Protein AF-A0AAU4EGK8-F1 (afdb_monomer)

Secondary structure (DSSP, 8-state):
---HHHHHS-HHHHHHHHHHHHHTSS-GGGT--SSHHHHHHHHHHHTTSS-HHHHHH--GGGHHHHH-GGGSEEPSSPPPPTT-EEEEEE-SSS--EEEEEEEEEETTEEE-SS-SSS---TTS-EEHHHHTTT-SSEEEEEE--

Solvent-accessible surface area (backbone atoms only — not comparable to full-atom values): 7963 Å² total; per-residue (Å²): 112,63,39,58,70,58,71,70,41,56,70,69,56,18,48,50,50,48,51,34,44,63,73,27,80,40,63,57,71,85,40,40,66,77,48,39,48,38,51,39,48,50,55,36,30,46,75,64,78,36,55,68,68,58,59,76,73,47,55,50,75,60,40,56,76,73,65,40,48,86,82,32,50,74,64,84,81,63,70,41,61,56,66,12,45,31,38,36,26,40,43,72,99,53,87,64,42,76,80,48,34,25,31,22,60,32,48,52,27,28,32,21,70,56,65,72,77,60,32,71,16,46,60,41,74,23,48,48,65,70,57,45,61,88,58,82,45,62,48,45,20,31,38,79,114

Foldseek 3Di:
DAQPVLLPDDLVSLVVVLVCLLQLVDALVVGDDAAFLLSLLSSCSSVVNHPPVRSVVDHDCSSCVVQVLVPFDWDDQFKADFSKKKWKWFDDPPDTGTDHIFTHSITQWTATQDPPQQHDHRNDIGRNCVSCPVPPGIIMGIDHD

pLDDT: mean 91.05, std 7.56, range [49.28, 98.0]

Mean predicted aligned error: 3.98 Å

Structure (mmCIF, N/CA/C/O backbone):
data_AF-A0AAU4EGK8-F1
#
_entry.id   AF-A0AAU4EGK8-F1
#
loop_
_atom_site.group_PDB
_atom_site.id
_atom_site.type_symbol
_atom_site.label_atom_id
_atom_site.label_alt_id
_atom_site.label_comp_id
_atom_site.label_asym_id
_atom_site.label_entity_id
_atom_site.label_seq_id
_atom_site.pdbx_PDB_ins_code
_atom_site.Cartn_x
_atom_site.Cartn_y
_atom_site.Cartn_z
_atom_site.occupancy
_atom_site.B_iso_or_equiv
_atom_site.auth_seq_id
_atom_site.auth_comp_id
_atom_site.auth_asym_id
_atom_site.auth_atom_id
_atom_site.pdbx_PDB_model_num
ATOM 1 N N . MET A 1 1 ? 18.891 -1.367 -2.963 1.00 49.28 1 MET A N 1
ATOM 2 C CA . MET A 1 1 ? 18.744 -0.923 -4.368 1.00 49.28 1 MET A CA 1
ATOM 3 C C . MET A 1 1 ? 17.457 -1.552 -4.860 1.00 49.28 1 MET A C 1
ATOM 5 O O . MET A 1 1 ? 17.364 -2.769 -4.798 1.00 49.28 1 MET A O 1
ATOM 9 N N . PHE A 1 2 ? 16.451 -0.757 -5.224 1.00 63.22 2 PHE A N 1
ATOM 10 C CA . PHE A 1 2 ? 15.229 -1.287 -5.839 1.00 63.22 2 PHE A CA 1
ATOM 11 C C . PHE A 1 2 ? 15.570 -1.866 -7.208 1.00 63.22 2 PHE A C 1
ATOM 13 O O . PHE A 1 2 ? 16.483 -1.358 -7.858 1.00 63.22 2 PHE A O 1
ATOM 20 N N . GLY A 1 3 ? 14.885 -2.928 -7.621 1.00 67.56 3 GLY A N 1
ATOM 21 C CA . GLY A 1 3 ? 15.187 -3.708 -8.815 1.00 67.56 3 GLY A CA 1
ATOM 22 C C . GLY A 1 3 ? 15.165 -2.850 -10.072 1.00 67.56 3 GLY A C 1
ATOM 23 O O . GLY A 1 3 ? 14.143 -2.751 -10.742 1.00 67.56 3 GLY A O 1
ATOM 24 N N . ALA A 1 4 ? 16.300 -2.237 -10.410 1.00 73.75 4 ALA A N 1
ATOM 25 C CA . ALA A 1 4 ? 16.421 -1.336 -11.551 1.00 73.75 4 ALA A CA 1
ATOM 26 C C . ALA A 1 4 ? 16.018 -2.052 -12.845 1.00 73.75 4 ALA A C 1
ATOM 28 O O . ALA A 1 4 ? 15.236 -1.514 -13.620 1.00 73.75 4 ALA A O 1
ATOM 29 N N . ALA A 1 5 ? 16.427 -3.316 -12.998 1.00 80.06 5 ALA A N 1
ATOM 30 C CA . ALA A 1 5 ? 16.013 -4.171 -14.107 1.00 80.06 5 ALA A CA 1
ATOM 31 C C . ALA A 1 5 ? 14.487 -4.383 -14.165 1.00 80.06 5 ALA A C 1
ATOM 33 O O . ALA A 1 5 ? 13.911 -4.387 -15.248 1.00 80.06 5 ALA A O 1
ATOM 34 N N . ALA A 1 6 ? 13.818 -4.511 -13.012 1.00 83.62 6 ALA A N 1
ATOM 35 C CA . ALA A 1 6 ? 12.363 -4.629 -12.954 1.00 83.62 6 ALA A CA 1
ATOM 36 C C . ALA A 1 6 ? 11.670 -3.340 -13.417 1.00 83.62 6 ALA A C 1
ATOM 38 O O . ALA A 1 6 ? 10.676 -3.398 -14.130 1.00 83.62 6 ALA A O 1
ATOM 39 N N . LEU A 1 7 ? 12.205 -2.170 -13.064 1.00 85.81 7 LEU A N 1
ATOM 40 C CA . LEU A 1 7 ? 11.630 -0.876 -13.452 1.00 85.81 7 LEU A CA 1
ATOM 41 C C . LEU A 1 7 ? 11.968 -0.479 -14.899 1.00 85.81 7 LEU A C 1
ATOM 43 O O . LEU A 1 7 ? 11.195 0.236 -15.535 1.00 85.81 7 LEU A O 1
ATOM 47 N N . GLU A 1 8 ? 13.093 -0.957 -15.429 1.00 87.62 8 GLU A N 1
ATOM 48 C CA . GLU A 1 8 ? 13.522 -0.765 -16.821 1.00 87.62 8 GLU A CA 1
ATOM 49 C C . GLU A 1 8 ? 12.825 -1.713 -17.805 1.00 87.62 8 GLU A C 1
ATOM 51 O O . GLU A 1 8 ? 12.812 -1.447 -19.008 1.00 87.62 8 GLU A O 1
ATOM 56 N N . ALA A 1 9 ? 12.219 -2.795 -17.311 1.00 87.69 9 ALA A N 1
ATOM 57 C CA . ALA A 1 9 ? 11.488 -3.742 -18.139 1.00 87.69 9 ALA A CA 1
ATOM 58 C C . ALA A 1 9 ? 10.322 -3.073 -18.886 1.00 87.69 9 ALA A C 1
ATOM 60 O O . ALA A 1 9 ? 9.752 -2.066 -18.445 1.00 87.69 9 ALA A O 1
ATOM 61 N N . ALA A 1 10 ? 9.934 -3.666 -20.019 1.00 90.00 10 ALA A N 1
ATOM 62 C CA . ALA A 1 10 ? 8.761 -3.235 -20.767 1.00 90.00 10 ALA A CA 1
ATOM 63 C C . ALA A 1 10 ? 7.510 -3.287 -19.877 1.00 90.00 10 ALA A C 1
ATOM 65 O O . ALA A 1 10 ? 7.401 -4.120 -18.977 1.00 90.00 10 ALA A O 1
ATOM 66 N N . ARG A 1 11 ? 6.541 -2.401 -20.138 1.00 89.62 11 ARG A N 1
ATOM 67 C CA . ARG A 1 11 ? 5.336 -2.263 -19.304 1.00 89.62 11 ARG A CA 1
ATOM 68 C C . ARG A 1 11 ? 4.639 -3.604 -19.047 1.00 89.62 11 ARG A C 1
ATOM 70 O O . ARG A 1 11 ? 4.264 -3.873 -17.913 1.00 89.62 11 ARG A O 1
ATOM 77 N N . ASP A 1 12 ? 4.502 -4.441 -20.069 1.00 92.00 12 ASP A N 1
ATOM 78 C CA . ASP A 1 12 ? 3.815 -5.729 -19.941 1.00 92.00 12 ASP A CA 1
ATOM 79 C C . ASP A 1 12 ? 4.577 -6.718 -19.051 1.00 92.00 12 ASP A C 1
ATOM 81 O O . ASP A 1 12 ? 3.957 -7.488 -18.319 1.00 92.00 12 ASP A O 1
ATOM 85 N N . ASP A 1 13 ? 5.910 -6.669 -19.049 1.00 92.12 13 ASP A N 1
ATOM 86 C CA . ASP A 1 13 ? 6.729 -7.484 -18.151 1.00 92.12 13 ASP A CA 1
ATOM 87 C C . ASP A 1 13 ? 6.640 -6.977 -16.707 1.00 92.12 13 ASP A C 1
ATOM 89 O O . ASP A 1 13 ? 6.523 -7.786 -15.786 1.00 92.12 13 ASP A O 1
ATOM 93 N N . ARG A 1 14 ? 6.586 -5.652 -16.501 1.00 93.00 14 ARG A N 1
ATOM 94 C CA . ARG A 1 14 ? 6.346 -5.066 -15.169 1.00 93.00 14 ARG A CA 1
ATOM 95 C C . ARG A 1 14 ? 4.992 -5.466 -14.606 1.00 93.00 14 ARG A C 1
ATOM 97 O O . ARG A 1 14 ? 4.907 -5.856 -13.448 1.00 93.00 14 ARG A O 1
ATOM 104 N N . LEU A 1 15 ? 3.943 -5.420 -15.425 1.00 92.94 15 LEU A N 1
ATOM 105 C CA . LEU A 1 15 ? 2.606 -5.837 -15.007 1.00 92.94 15 LEU A CA 1
ATOM 106 C C . LEU A 1 15 ? 2.519 -7.343 -14.749 1.00 92.94 15 LEU A C 1
ATOM 108 O O . LEU A 1 15 ? 1.815 -7.765 -13.833 1.00 92.94 15 LEU A O 1
ATOM 112 N N . ARG A 1 16 ? 3.252 -8.161 -15.514 1.00 94.06 16 ARG A N 1
ATOM 113 C CA . ARG A 1 16 ? 3.351 -9.604 -15.259 1.00 94.06 16 ARG A CA 1
ATOM 114 C C . ARG A 1 16 ? 4.016 -9.879 -13.910 1.00 94.06 16 ARG A C 1
ATOM 116 O O . ARG A 1 16 ? 3.467 -10.635 -13.113 1.00 94.06 16 ARG A O 1
ATOM 123 N N . MET A 1 17 ? 5.142 -9.220 -13.640 1.00 93.94 17 MET A N 1
ATOM 124 C CA . MET A 1 17 ? 5.844 -9.291 -12.355 1.00 93.94 17 MET A CA 1
ATOM 125 C C . MET A 1 17 ? 4.959 -8.813 -11.203 1.00 93.94 17 MET A C 1
ATOM 127 O O . MET A 1 17 ? 4.829 -9.504 -10.197 1.00 93.94 17 MET A O 1
ATOM 131 N N . LEU A 1 18 ? 4.280 -7.675 -11.372 1.00 94.81 18 LEU A N 1
ATOM 132 C CA . LEU A 1 18 ? 3.301 -7.180 -10.410 1.00 94.81 18 LEU A CA 1
ATOM 133 C C . LEU A 1 18 ? 2.231 -8.244 -10.128 1.00 94.81 18 LEU A C 1
ATOM 135 O O . LEU A 1 18 ? 1.936 -8.513 -8.970 1.00 94.81 18 LEU A O 1
ATOM 139 N N . GLY A 1 19 ? 1.704 -8.915 -11.154 1.00 95.00 19 GLY A N 1
ATOM 140 C CA . GLY A 1 19 ? 0.761 -10.022 -10.990 1.00 95.00 19 GLY A CA 1
ATOM 141 C C . GLY A 1 19 ? 1.290 -11.154 -10.100 1.00 95.00 19 GLY A C 1
ATOM 142 O O . GLY A 1 19 ? 0.577 -11.597 -9.195 1.00 95.00 19 GLY A O 1
ATOM 143 N N . TYR A 1 20 ? 2.538 -11.590 -10.306 1.00 95.25 20 TYR A N 1
ATOM 144 C CA . TYR A 1 20 ? 3.180 -12.624 -9.481 1.00 95.25 20 TYR A CA 1
ATOM 145 C C . TYR A 1 20 ? 3.441 -12.171 -8.043 1.00 95.25 20 TYR A C 1
ATOM 147 O O . TYR A 1 20 ? 3.220 -12.930 -7.099 1.00 95.25 20 TYR A O 1
ATOM 155 N N . LEU A 1 21 ? 3.845 -10.919 -7.848 1.00 95.00 21 LEU A N 1
ATOM 156 C CA . LEU A 1 21 ? 4.034 -10.357 -6.514 1.00 95.00 21 LEU A CA 1
ATOM 157 C C . LEU A 1 21 ? 2.699 -10.243 -5.764 1.00 95.00 21 LEU A C 1
ATOM 159 O O . LEU A 1 21 ? 2.606 -10.636 -4.603 1.00 95.00 21 LEU A O 1
ATOM 163 N N . MET A 1 22 ? 1.642 -9.775 -6.433 1.00 94.81 22 MET A N 1
ATOM 164 C CA . MET A 1 22 ? 0.317 -9.593 -5.832 1.00 94.81 22 MET A CA 1
ATOM 165 C C . MET A 1 22 ? -0.358 -10.924 -5.483 1.00 94.81 22 MET A C 1
ATOM 167 O O . MET A 1 22 ? -1.017 -11.032 -4.445 1.00 94.81 22 MET A O 1
ATOM 171 N N . ASN A 1 23 ? -0.169 -11.964 -6.298 1.00 94.12 23 ASN A N 1
ATOM 172 C CA . ASN A 1 23 ? -0.699 -13.292 -5.989 1.00 94.12 23 ASN A CA 1
ATOM 173 C C . ASN A 1 23 ? 0.194 -14.091 -5.014 1.00 94.12 23 ASN A C 1
ATOM 175 O O . ASN A 1 23 ? -0.289 -15.059 -4.428 1.00 94.12 23 ASN A O 1
ATOM 179 N N . GLY A 1 24 ? 1.421 -13.632 -4.739 1.00 92.69 24 GLY A N 1
ATOM 180 C CA . GLY A 1 24 ? 2.370 -14.258 -3.810 1.00 92.69 24 GLY A CA 1
ATOM 181 C C . GLY A 1 24 ? 3.168 -15.417 -4.402 1.00 92.69 24 GLY A C 1
ATOM 182 O O . GLY A 1 24 ? 3.718 -16.210 -3.646 1.00 92.69 24 GLY A O 1
ATOM 183 N N . SER A 1 25 ? 3.229 -15.536 -5.731 1.00 94.06 25 SER A N 1
ATOM 184 C CA . SER A 1 25 ? 4.078 -16.532 -6.404 1.00 94.06 25 SER A CA 1
ATOM 185 C C . SER A 1 25 ? 5.565 -16.190 -6.304 1.00 94.06 25 SER A C 1
ATOM 187 O O . SER A 1 25 ? 6.406 -17.065 -6.485 1.00 94.06 25 SER A O 1
ATOM 189 N N . GLU A 1 26 ? 5.888 -14.928 -6.017 1.00 93.31 26 GLU A N 1
ATOM 190 C CA . GLU A 1 26 ? 7.256 -14.428 -5.913 1.00 93.31 26 GLU A CA 1
ATOM 191 C C . GLU A 1 26 ? 7.475 -13.633 -4.625 1.00 93.31 26 GLU A C 1
ATOM 193 O O . GLU A 1 26 ? 6.548 -13.043 -4.058 1.00 93.31 26 GLU A O 1
ATOM 198 N N . ARG A 1 27 ? 8.732 -13.611 -4.170 1.00 90.94 27 ARG A N 1
ATOM 199 C CA . ARG A 1 27 ? 9.171 -12.836 -3.010 1.00 90.94 27 ARG A CA 1
ATOM 200 C C . ARG A 1 27 ? 9.508 -11.429 -3.469 1.00 90.94 27 ARG A C 1
ATOM 202 O O . ARG A 1 27 ? 10.296 -11.244 -4.391 1.00 90.94 27 ARG A O 1
ATOM 209 N N . VAL A 1 28 ? 8.948 -10.419 -2.816 1.00 91.50 28 VAL A N 1
ATOM 210 C CA . VAL A 1 28 ? 9.274 -9.028 -3.158 1.00 91.50 28 VAL A CA 1
ATOM 211 C C . VAL A 1 28 ? 10.712 -8.674 -2.790 1.00 91.50 28 VAL A C 1
ATOM 213 O O . VAL A 1 28 ? 11.310 -7.806 -3.418 1.00 91.50 28 VAL A O 1
ATOM 216 N N . GLU A 1 29 ? 11.288 -9.384 -1.821 1.00 90.06 29 GLU A N 1
ATOM 217 C CA . GLU A 1 29 ? 12.668 -9.225 -1.370 1.00 90.06 29 GLU A CA 1
ATOM 218 C C . GLU A 1 29 ? 13.698 -9.575 -2.455 1.00 90.06 29 GLU A C 1
ATOM 220 O O . GLU A 1 29 ? 14.820 -9.074 -2.406 1.00 90.06 29 GLU A O 1
ATOM 225 N N . ASP A 1 30 ? 13.309 -10.367 -3.462 1.00 89.94 30 ASP A N 1
ATOM 226 C CA . ASP A 1 30 ? 14.155 -10.670 -4.623 1.00 89.94 30 ASP A CA 1
ATOM 227 C C . ASP A 1 30 ? 14.328 -9.440 -5.540 1.00 89.94 30 ASP A C 1
ATOM 229 O O . ASP A 1 30 ? 15.257 -9.375 -6.346 1.00 89.94 30 ASP A O 1
ATOM 233 N N . TYR A 1 31 ? 13.457 -8.434 -5.391 1.00 89.75 31 TYR A N 1
ATOM 234 C CA . TYR A 1 31 ? 13.411 -7.237 -6.231 1.00 89.75 31 TYR A CA 1
ATOM 235 C C . TYR A 1 31 ? 13.644 -5.942 -5.462 1.00 89.75 31 TYR A C 1
ATOM 237 O O . TYR A 1 31 ? 14.181 -4.985 -6.013 1.00 89.75 31 TYR A O 1
ATOM 245 N N . ALA A 1 32 ? 13.208 -5.863 -4.211 1.00 89.62 32 ALA A N 1
ATOM 246 C CA . ALA A 1 32 ? 13.211 -4.634 -3.444 1.00 89.62 32 ALA A CA 1
ATOM 247 C C . ALA A 1 32 ? 13.617 -4.890 -1.995 1.00 89.62 32 ALA A C 1
ATOM 249 O O . ALA A 1 32 ? 13.196 -5.843 -1.351 1.00 89.62 32 ALA A O 1
ATOM 250 N N . THR A 1 33 ? 14.423 -3.977 -1.467 1.00 86.50 33 THR A N 1
ATOM 251 C CA . THR A 1 33 ? 14.897 -3.990 -0.082 1.00 86.50 33 THR A CA 1
ATOM 252 C C . THR A 1 33 ? 14.487 -2.689 0.583 1.00 86.50 33 THR A C 1
ATOM 254 O O . THR A 1 33 ? 14.618 -1.638 -0.042 1.00 86.50 33 THR A O 1
ATOM 257 N N . GLY A 1 34 ? 14.092 -2.725 1.849 1.00 87.75 34 GLY A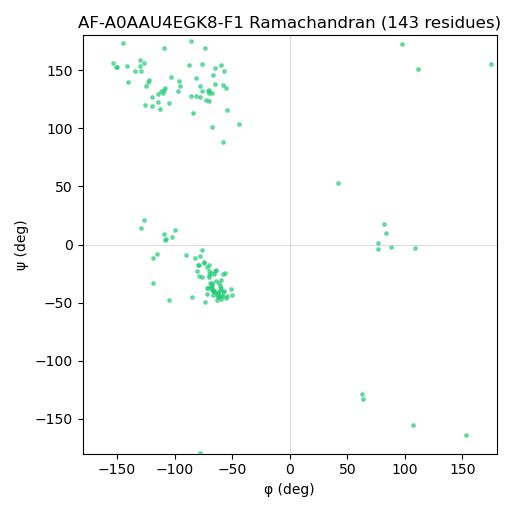 N 1
ATOM 258 C CA . GLY A 1 34 ? 13.751 -1.519 2.598 1.00 87.75 34 GLY A CA 1
ATOM 259 C C . GLY A 1 34 ? 12.756 -1.813 3.707 1.00 87.75 34 GLY A C 1
ATOM 260 O O . GLY A 1 34 ? 12.552 -2.968 4.084 1.00 87.75 34 GLY A O 1
ATOM 261 N N . VAL A 1 35 ? 12.132 -0.763 4.231 1.00 91.00 35 VAL A N 1
ATOM 262 C CA . VAL A 1 35 ? 11.018 -0.904 5.170 1.00 91.00 35 VAL A CA 1
ATOM 263 C C . VAL A 1 35 ? 9.698 -1.062 4.415 1.00 91.00 35 VAL A C 1
ATOM 265 O O . VAL A 1 35 ? 9.622 -0.941 3.198 1.00 91.00 35 VAL A O 1
ATOM 268 N N . CYS A 1 36 ? 8.615 -1.303 5.148 1.00 94.50 36 CYS A N 1
ATOM 269 C CA . CYS A 1 36 ? 7.290 -1.507 4.565 1.00 94.50 36 CYS A CA 1
ATOM 270 C C . CYS A 1 36 ? 6.840 -0.417 3.566 1.00 94.50 36 CYS A C 1
ATOM 272 O O . CYS A 1 36 ? 6.267 -0.753 2.534 1.00 94.50 36 CYS A O 1
ATOM 274 N N . TYR A 1 37 ? 7.156 0.858 3.816 1.00 95.31 37 TYR A N 1
ATOM 275 C CA . TYR A 1 37 ? 6.832 1.962 2.907 1.00 95.31 37 TYR A CA 1
ATOM 276 C C . TYR A 1 37 ? 7.573 1.885 1.569 1.00 95.31 37 TYR A C 1
ATOM 278 O O . TYR A 1 37 ? 6.965 2.097 0.524 1.00 95.31 37 TYR A O 1
ATOM 286 N N . ASP A 1 38 ? 8.855 1.516 1.600 1.00 94.88 38 ASP A N 1
ATOM 287 C CA . ASP A 1 38 ? 9.689 1.353 0.408 1.00 94.88 38 ASP A CA 1
ATOM 288 C C . ASP A 1 38 ? 9.123 0.280 -0.526 1.00 94.88 38 ASP A C 1
ATOM 290 O O . ASP A 1 38 ? 9.105 0.425 -1.747 1.00 94.88 38 ASP A O 1
ATOM 294 N N . ILE A 1 39 ? 8.615 -0.802 0.062 1.00 94.62 39 ILE A N 1
ATOM 295 C CA . ILE A 1 39 ? 8.042 -1.911 -0.693 1.00 94.62 39 ILE A CA 1
ATOM 296 C C . ILE A 1 39 ? 6.700 -1.533 -1.308 1.00 94.62 39 ILE A C 1
ATOM 298 O O . ILE A 1 39 ? 6.463 -1.830 -2.476 1.00 94.62 39 ILE A O 1
ATOM 302 N N . VAL A 1 40 ? 5.840 -0.835 -0.563 1.00 95.88 40 VAL A N 1
ATOM 303 C CA . VAL A 1 40 ? 4.601 -0.284 -1.129 1.00 95.88 40 VAL A CA 1
ATOM 304 C C . VAL A 1 40 ? 4.932 0.639 -2.301 1.00 95.88 40 VAL A C 1
ATOM 306 O O . VAL A 1 40 ? 4.333 0.505 -3.366 1.00 95.88 40 VAL A O 1
ATOM 309 N N . ALA A 1 41 ? 5.932 1.511 -2.154 1.00 96.06 41 ALA A N 1
ATOM 310 C CA . ALA A 1 41 ? 6.344 2.409 -3.223 1.00 96.06 41 ALA A CA 1
ATOM 311 C C . ALA A 1 41 ? 6.861 1.657 -4.459 1.00 96.06 41 ALA A C 1
ATOM 313 O O . ALA A 1 41 ? 6.490 1.994 -5.582 1.00 96.06 41 ALA A O 1
ATOM 314 N N . PHE A 1 42 ? 7.658 0.603 -4.267 1.00 95.38 42 PHE A N 1
ATOM 315 C CA . PHE A 1 42 ? 8.132 -0.248 -5.359 1.00 95.38 42 PHE A CA 1
ATOM 316 C C . PHE A 1 42 ? 6.975 -0.901 -6.130 1.00 95.38 42 PHE A C 1
ATOM 318 O O . PHE A 1 42 ? 6.961 -0.878 -7.360 1.00 95.38 42 PHE A O 1
ATOM 325 N N . ILE A 1 43 ? 5.970 -1.425 -5.426 1.00 95.44 43 ILE A N 1
ATOM 326 C CA . ILE A 1 43 ? 4.789 -2.038 -6.049 1.00 95.44 43 ILE A CA 1
ATOM 327 C C . ILE A 1 43 ? 3.992 -1.009 -6.860 1.00 95.44 43 ILE A C 1
ATOM 329 O O . ILE A 1 43 ? 3.610 -1.276 -8.000 1.00 95.44 43 ILE A O 1
ATOM 333 N N . LEU A 1 44 ? 3.798 0.190 -6.311 1.00 94.88 44 LEU A N 1
ATOM 334 C CA . LEU A 1 44 ? 3.159 1.305 -7.015 1.00 94.88 44 LEU A CA 1
ATOM 335 C C . LEU A 1 44 ? 3.982 1.771 -8.230 1.00 94.88 44 LEU A C 1
ATOM 337 O O . LEU A 1 44 ? 3.409 2.196 -9.233 1.00 94.88 44 LEU A O 1
ATOM 341 N N . ALA A 1 45 ? 5.311 1.663 -8.179 1.00 94.56 45 ALA A N 1
ATOM 342 C CA . ALA A 1 45 ? 6.186 1.986 -9.302 1.00 94.56 45 ALA A CA 1
ATOM 343 C C . ALA A 1 45 ? 6.096 0.959 -10.443 1.00 94.56 45 ALA A C 1
ATOM 345 O O . ALA A 1 45 ? 6.091 1.347 -11.613 1.00 94.56 45 ALA A O 1
ATOM 346 N N . LEU A 1 46 ? 5.945 -0.337 -10.137 1.00 94.06 46 LEU A N 1
ATOM 347 C CA . LEU A 1 46 ? 5.698 -1.369 -11.159 1.00 94.06 46 LEU A CA 1
ATOM 348 C C . LEU A 1 46 ? 4.401 -1.107 -11.939 1.00 94.06 46 LEU A C 1
ATOM 350 O O . LEU A 1 46 ? 4.353 -1.322 -13.153 1.00 94.06 46 LEU A O 1
ATOM 354 N N . ASP A 1 47 ? 3.388 -0.583 -11.250 1.00 92.00 47 ASP A N 1
ATOM 355 C CA . ASP A 1 47 ? 2.102 -0.164 -11.816 1.00 92.00 47 ASP A CA 1
ATOM 356 C C . ASP A 1 47 ? 2.163 1.206 -12.533 1.00 92.00 47 ASP A C 1
ATOM 358 O O . ASP A 1 47 ? 1.241 1.607 -13.238 1.00 92.00 47 ASP A O 1
ATOM 362 N N . GLY A 1 48 ? 3.277 1.933 -12.396 1.00 91.50 48 GLY A N 1
ATOM 363 C CA 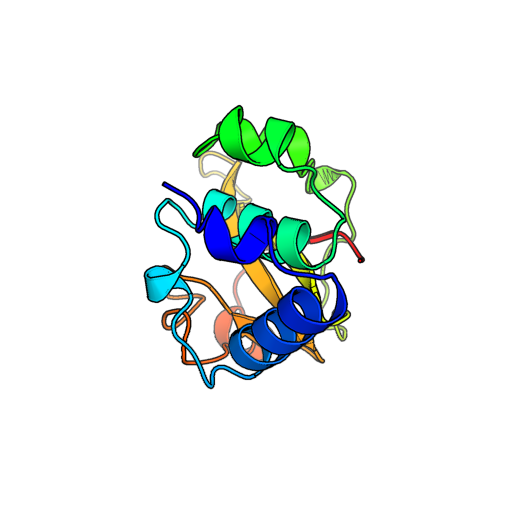. GLY A 1 48 ? 3.503 3.236 -13.027 1.00 91.50 48 GLY A CA 1
ATOM 364 C C . GLY A 1 48 ? 2.918 4.436 -12.278 1.00 91.50 48 GLY A C 1
ATOM 365 O O . GLY A 1 48 ? 2.923 5.536 -12.824 1.00 91.50 48 GLY A O 1
ATOM 366 N N . ARG A 1 49 ? 2.439 4.253 -11.040 1.00 92.38 49 ARG A N 1
ATOM 367 C CA . ARG A 1 49 ? 1.917 5.334 -10.180 1.00 92.38 49 ARG A CA 1
ATOM 368 C C . ARG A 1 49 ? 3.012 6.130 -9.478 1.00 92.38 49 ARG A C 1
ATOM 370 O O . ARG A 1 49 ? 2.789 7.275 -9.104 1.00 92.38 49 ARG A O 1
ATOM 377 N N . ILE A 1 50 ? 4.190 5.534 -9.318 1.00 93.12 50 ILE A N 1
ATOM 378 C CA . ILE A 1 50 ? 5.391 6.198 -8.809 1.00 93.12 50 ILE A CA 1
ATOM 379 C C . ILE A 1 50 ? 6.470 6.115 -9.880 1.00 93.12 50 ILE A C 1
ATOM 381 O O . ILE A 1 50 ? 6.788 5.037 -10.381 1.00 93.12 50 ILE A O 1
ATOM 385 N N . ASP A 1 51 ? 7.040 7.259 -10.246 1.00 91.12 51 ASP A N 1
ATOM 386 C CA . ASP A 1 51 ? 8.155 7.286 -11.178 1.00 91.12 51 ASP A CA 1
ATOM 387 C C . ASP A 1 51 ? 9.467 6.857 -10.499 1.00 91.12 51 ASP A C 1
ATOM 389 O O . ASP A 1 51 ? 9.665 6.990 -9.287 1.00 91.12 51 ASP A O 1
ATOM 393 N N . ARG A 1 52 ? 10.403 6.364 -11.312 1.00 89.25 52 ARG A N 1
ATOM 394 C CA . ARG A 1 52 ? 11.701 5.864 -10.846 1.00 89.25 52 ARG A CA 1
ATOM 395 C C . ARG A 1 52 ? 12.494 6.902 -10.054 1.00 89.25 52 ARG A C 1
ATOM 397 O O . ARG A 1 52 ? 13.123 6.544 -9.064 1.00 89.25 52 ARG A O 1
ATOM 404 N N . LYS A 1 53 ? 12.482 8.167 -10.478 1.00 91.00 53 LYS A N 1
ATOM 405 C CA . LYS A 1 53 ? 13.275 9.217 -9.830 1.00 91.00 53 LYS A CA 1
ATOM 406 C C . LYS A 1 53 ? 12.754 9.470 -8.417 1.00 91.00 53 LYS A C 1
ATOM 408 O O . LYS A 1 53 ? 13.552 9.619 -7.496 1.00 91.00 53 LYS A O 1
ATOM 413 N N . THR A 1 54 ? 11.436 9.469 -8.242 1.00 93.00 54 THR A N 1
ATOM 414 C CA . THR A 1 54 ? 10.800 9.540 -6.923 1.00 93.00 54 THR A CA 1
ATOM 415 C C . THR A 1 54 ? 11.162 8.332 -6.059 1.00 93.00 54 THR A C 1
ATOM 417 O O . THR A 1 54 ? 11.535 8.518 -4.901 1.00 93.00 54 THR A O 1
ATOM 420 N N . LEU A 1 55 ? 11.116 7.116 -6.619 1.00 92.62 55 LEU A N 1
ATOM 421 C CA . LEU A 1 55 ? 11.476 5.882 -5.907 1.00 92.62 55 LEU A CA 1
ATOM 422 C C . LEU A 1 55 ? 12.944 5.854 -5.452 1.00 92.62 55 LEU A C 1
ATOM 424 O O . LEU A 1 55 ? 13.236 5.409 -4.349 1.00 92.62 55 LEU A O 1
ATOM 428 N N . GLU A 1 56 ? 13.873 6.325 -6.282 1.00 90.56 56 GLU A N 1
ATOM 429 C CA . GLU A 1 56 ? 15.303 6.376 -5.948 1.00 90.56 56 GLU A CA 1
ATOM 430 C C . GLU A 1 56 ? 15.646 7.520 -4.980 1.00 90.56 56 GLU A C 1
ATOM 432 O O . GLU A 1 56 ? 16.617 7.424 -4.231 1.00 90.56 56 GLU A O 1
ATOM 437 N N . GLY A 1 57 ? 14.865 8.604 -5.002 1.00 92.00 57 GLY A N 1
ATOM 438 C CA . GLY A 1 57 ? 15.077 9.794 -4.177 1.00 92.00 57 GLY A CA 1
ATOM 439 C C . GLY A 1 57 ? 14.371 9.781 -2.820 1.00 92.00 57 GLY A C 1
ATOM 440 O O . GLY A 1 57 ? 14.630 10.670 -2.011 1.00 92.00 57 GLY A O 1
ATOM 441 N N . THR A 1 58 ? 13.495 8.807 -2.564 1.00 93.62 58 THR A N 1
ATOM 442 C CA . THR A 1 58 ? 12.675 8.727 -1.345 1.00 93.62 58 THR A CA 1
ATOM 443 C C . THR A 1 58 ? 12.889 7.382 -0.666 1.00 93.62 58 THR A C 1
ATOM 445 O O . THR A 1 58 ? 12.920 6.346 -1.324 1.00 93.62 58 THR A O 1
ATOM 448 N N . GLY A 1 59 ? 13.030 7.381 0.659 1.00 93.62 59 GLY A N 1
ATOM 449 C CA . GLY A 1 59 ? 13.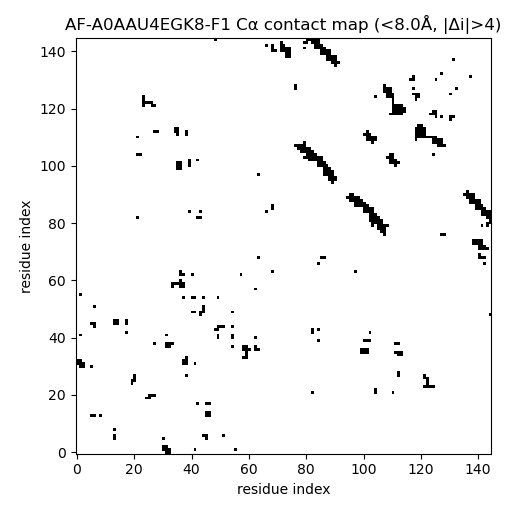269 6.153 1.407 1.00 93.62 59 GLY A CA 1
ATOM 450 C C . GLY A 1 59 ? 12.699 6.190 2.816 1.00 93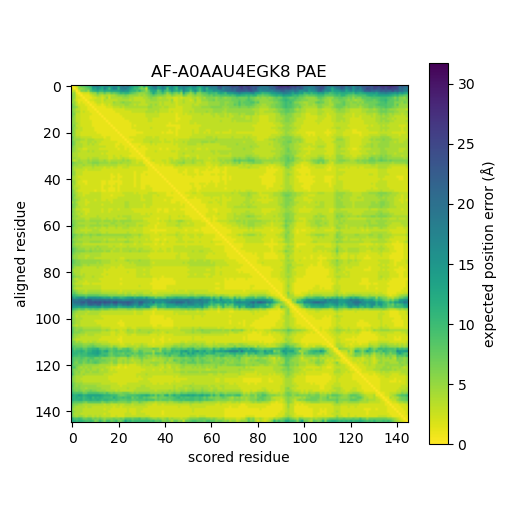.62 59 GLY A C 1
ATOM 451 O O . GLY A 1 59 ? 12.589 7.246 3.442 1.00 93.62 59 GLY A O 1
ATOM 452 N N . GLY A 1 60 ? 12.361 5.021 3.351 1.00 90.62 60 GLY A N 1
ATOM 453 C CA . GLY A 1 60 ? 12.004 4.888 4.757 1.00 90.62 60 GLY A CA 1
ATOM 454 C C . GLY A 1 60 ? 10.753 5.682 5.140 1.00 90.62 60 GLY A C 1
ATOM 455 O O . GLY A 1 60 ? 9.696 5.544 4.530 1.00 90.62 60 GLY A O 1
ATOM 456 N N . GLN A 1 61 ? 10.855 6.498 6.191 1.00 90.88 61 GLN A N 1
ATOM 457 C CA . GLN A 1 61 ? 9.726 7.296 6.684 1.00 90.88 61 GLN A CA 1
ATOM 458 C C . GLN A 1 61 ? 9.395 8.507 5.801 1.00 90.88 61 GLN A C 1
ATOM 460 O O . GLN A 1 61 ? 8.296 9.044 5.928 1.00 90.88 61 GLN A O 1
ATOM 465 N N . ASP A 1 62 ? 10.280 8.931 4.890 1.00 93.19 62 ASP A N 1
ATOM 466 C CA . ASP A 1 62 ? 9.985 10.070 4.010 1.00 93.19 62 ASP A CA 1
ATOM 467 C C . ASP A 1 62 ? 8.815 9.786 3.058 1.00 93.19 62 ASP A C 1
ATOM 469 O O . ASP A 1 62 ? 8.093 10.709 2.676 1.00 93.19 62 ASP A O 1
ATOM 473 N N . TRP A 1 63 ? 8.535 8.508 2.785 1.00 95.56 63 TRP A N 1
ATOM 474 C CA . TRP A 1 63 ? 7.341 8.066 2.065 1.00 95.56 63 TRP A CA 1
ATOM 475 C C . TRP A 1 63 ? 6.024 8.489 2.713 1.00 95.56 63 TRP A C 1
ATOM 477 O O . TRP A 1 63 ? 5.030 8.632 2.008 1.00 95.56 63 TRP A O 1
ATOM 487 N N . LEU A 1 64 ? 5.985 8.731 4.026 1.00 92.81 64 LEU A N 1
ATOM 488 C CA . LEU A 1 64 ? 4.762 9.179 4.697 1.00 92.81 64 LEU A CA 1
ATOM 489 C C . LEU A 1 64 ? 4.263 10.523 4.160 1.00 92.81 64 LEU A C 1
ATOM 491 O O . LEU A 1 64 ? 3.056 10.726 4.065 1.00 92.81 64 LEU A O 1
ATOM 495 N N . LYS A 1 65 ? 5.183 11.406 3.753 1.00 90.25 65 LYS A N 1
ATOM 496 C CA . LYS A 1 65 ? 4.848 12.691 3.121 1.00 90.25 65 LYS A CA 1
ATOM 497 C C . LYS A 1 65 ? 4.273 12.505 1.717 1.00 90.25 65 LYS A C 1
ATOM 499 O O . LYS A 1 65 ? 3.527 13.357 1.258 1.00 90.25 65 LYS A O 1
ATOM 504 N N . TYR A 1 66 ? 4.657 11.423 1.038 1.00 92.44 66 TYR A N 1
ATOM 505 C CA . TYR A 1 66 ? 4.222 11.122 -0.322 1.00 92.44 66 TYR A CA 1
ATOM 506 C C . TYR A 1 66 ? 2.876 10.398 -0.342 1.00 92.44 66 TYR A C 1
ATOM 508 O O . TYR A 1 66 ? 2.000 10.748 -1.123 1.00 92.44 66 TYR A O 1
ATOM 516 N N . PHE A 1 67 ? 2.705 9.391 0.517 1.00 94.25 67 PHE A N 1
ATOM 517 C CA . PHE A 1 67 ? 1.456 8.641 0.589 1.00 94.25 67 PHE A CA 1
ATOM 518 C C . PHE A 1 67 ? 0.313 9.476 1.160 1.00 94.25 67 PHE A C 1
ATOM 520 O O . PHE A 1 67 ? -0.817 9.270 0.743 1.00 94.25 67 PHE A O 1
ATOM 527 N N . ASP A 1 68 ? 0.583 10.396 2.094 1.00 93.06 68 ASP A N 1
ATOM 528 C CA . ASP A 1 68 ? -0.448 11.237 2.719 1.00 93.06 68 ASP A CA 1
ATOM 529 C C . ASP A 1 68 ? -1.724 10.439 3.052 1.00 93.06 68 ASP A C 1
ATOM 531 O O . ASP A 1 68 ? -2.834 10.746 2.617 1.00 93.06 68 ASP A O 1
ATOM 535 N N . PHE A 1 69 ? -1.555 9.332 3.782 1.00 96.25 69 PHE A N 1
ATOM 536 C CA . PHE A 1 69 ? -2.636 8.383 4.062 1.00 96.25 69 PHE A CA 1
ATOM 537 C C . PHE A 1 69 ? -3.854 9.034 4.733 1.00 96.25 69 PHE A C 1
ATOM 539 O O . PHE A 1 69 ? -4.963 8.519 4.602 1.00 96.25 69 PHE A O 1
ATOM 546 N N . ASP A 1 70 ? -3.673 10.165 5.423 1.00 95.25 70 ASP A N 1
ATOM 547 C CA . ASP A 1 70 ? -4.762 10.923 6.041 1.00 95.25 70 ASP A CA 1
ATOM 548 C C . ASP A 1 70 ? -5.727 11.526 4.999 1.00 95.25 70 ASP A C 1
ATOM 550 O O . ASP A 1 70 ? -6.914 11.668 5.302 1.00 95.25 70 ASP A O 1
ATOM 554 N N . SER A 1 71 ? -5.272 11.777 3.765 1.00 94.81 71 SER A N 1
ATOM 555 C CA . SER A 1 71 ? -6.125 12.136 2.617 1.00 94.81 71 SER A CA 1
ATOM 556 C C . SER A 1 71 ? -6.914 10.952 2.035 1.00 94.81 71 SER A C 1
ATOM 558 O O . SER A 1 71 ? -7.865 11.145 1.276 1.00 94.81 71 SER A O 1
ATOM 560 N N . GLY A 1 72 ? -6.530 9.725 2.398 1.00 95.81 72 GLY A N 1
ATOM 561 C CA . GLY A 1 72 ? -7.118 8.485 1.911 1.00 95.81 72 GLY A CA 1
ATOM 562 C C . GLY A 1 72 ? -8.450 8.113 2.558 1.00 95.81 72 GLY A C 1
ATOM 563 O O . GLY A 1 72 ? -8.976 8.781 3.453 1.00 95.81 72 GLY A O 1
ATOM 564 N N . THR A 1 73 ? -8.983 6.971 2.126 1.00 97.44 73 THR A N 1
ATOM 565 C CA . THR A 1 73 ? -10.230 6.420 2.665 1.00 97.44 73 THR A CA 1
ATOM 566 C C . THR A 1 73 ? -9.954 5.676 3.963 1.00 97.44 73 THR A C 1
ATOM 568 O O . THR A 1 73 ? -9.087 4.802 4.011 1.00 97.44 73 THR A O 1
ATOM 571 N N . LYS A 1 74 ? -10.695 6.008 5.025 1.00 97.12 74 LYS A N 1
ATOM 572 C CA . LYS A 1 74 ? -10.675 5.241 6.273 1.00 97.12 74 LYS A CA 1
ATOM 573 C C . LYS A 1 74 ? -11.398 3.916 6.065 1.00 97.12 74 LYS A C 1
ATOM 575 O O . LYS A 1 74 ? -12.566 3.917 5.692 1.00 97.12 74 LYS A O 1
ATOM 580 N N . TRP A 1 75 ? -10.709 2.819 6.354 1.00 97.12 75 TRP A N 1
ATOM 581 C CA . TRP A 1 75 ? -11.258 1.479 6.211 1.00 97.12 75 TRP A CA 1
ATOM 582 C C . TRP A 1 75 ? -12.193 1.130 7.370 1.00 97.12 75 TRP A C 1
ATOM 584 O O . TRP A 1 75 ? -11.879 1.388 8.536 1.00 97.12 75 TRP A O 1
ATOM 594 N N . SER A 1 76 ? -13.334 0.526 7.051 1.00 94.81 76 SER A N 1
ATOM 595 C CA . SER A 1 76 ? -14.393 0.161 8.001 1.00 94.81 76 SER A CA 1
ATOM 596 C C . SER A 1 76 ? -14.856 -1.298 7.894 1.00 94.81 76 SER A C 1
ATOM 598 O O . SER A 1 76 ? -15.874 -1.667 8.478 1.00 94.81 76 SER A O 1
ATOM 600 N N . GLY A 1 77 ? -14.092 -2.143 7.195 1.00 95.12 77 GLY A N 1
ATOM 601 C CA . GLY A 1 77 ? -14.409 -3.561 6.981 1.00 95.12 77 GLY A CA 1
ATOM 602 C C . GLY A 1 77 ? -14.822 -3.901 5.547 1.00 95.12 77 GLY A C 1
ATOM 603 O O . GLY A 1 77 ? -15.047 -5.067 5.233 1.00 95.12 77 GLY A O 1
ATOM 604 N N . GLU A 1 78 ? -14.923 -2.906 4.670 1.00 96.12 78 GLU A N 1
ATOM 605 C CA . GLU A 1 78 ? -15.266 -3.076 3.261 1.00 96.12 78 GLU A CA 1
ATOM 606 C C . GLU A 1 78 ? -14.123 -3.671 2.418 1.00 96.12 78 GLU A C 1
ATOM 608 O O . GLU A 1 78 ? -12.976 -3.778 2.852 1.00 96.12 78 GLU A O 1
ATOM 613 N N . ALA A 1 79 ? -1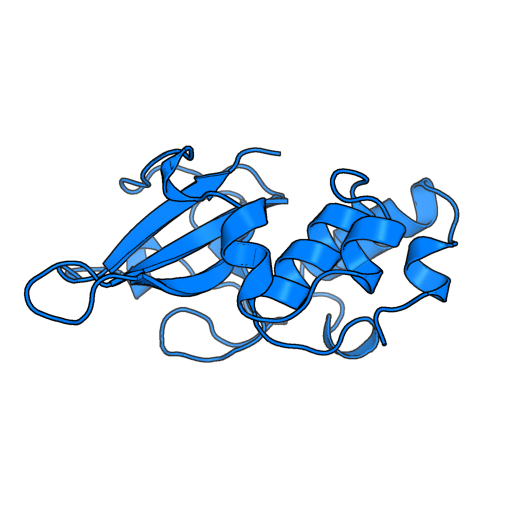4.426 -4.069 1.181 1.00 97.56 79 ALA A N 1
ATOM 614 C CA . ALA A 1 79 ? -13.405 -4.535 0.249 1.00 97.56 79 ALA A CA 1
ATOM 615 C C . ALA A 1 79 ? -12.517 -3.374 -0.232 1.00 97.56 79 ALA A C 1
ATOM 617 O O . ALA A 1 79 ? -13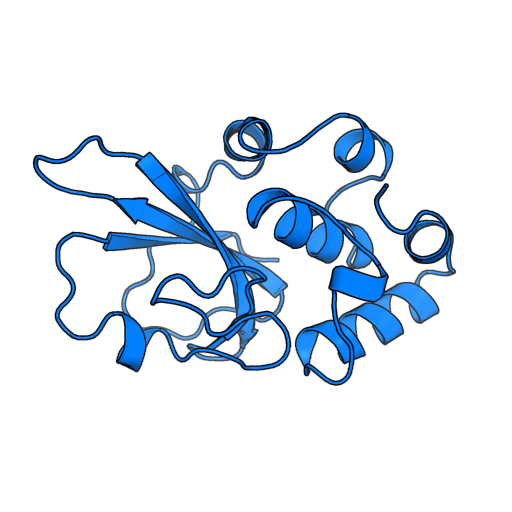.017 -2.351 -0.698 1.00 97.56 79 ALA A O 1
ATOM 618 N N . ILE A 1 80 ? -11.200 -3.574 -0.190 1.00 97.88 80 ILE A N 1
ATOM 619 C CA . ILE A 1 80 ? -10.194 -2.638 -0.687 1.00 97.88 80 ILE A CA 1
ATOM 620 C C . ILE A 1 80 ? -9.782 -3.056 -2.111 1.00 97.88 80 ILE A C 1
ATOM 622 O O . ILE A 1 80 ? -9.480 -4.236 -2.340 1.00 97.88 80 ILE A O 1
ATOM 626 N N . PRO A 1 81 ? -9.732 -2.125 -3.085 1.00 96.50 81 PRO A N 1
ATOM 627 C CA . PRO A 1 81 ? -9.261 -2.428 -4.434 1.00 96.50 81 PRO A CA 1
ATOM 628 C C . PRO A 1 81 ? -7.832 -2.982 -4.445 1.00 96.50 81 PRO A C 1
ATOM 630 O O . PRO A 1 81 ? -6.943 -2.458 -3.767 1.00 96.50 81 PRO A O 1
ATOM 633 N N . THR A 1 82 ? -7.593 -4.019 -5.249 1.00 95.94 82 THR A N 1
ATOM 634 C CA . THR A 1 82 ? -6.252 -4.579 -5.463 1.00 95.94 82 THR A CA 1
ATOM 635 C C . THR A 1 82 ? -5.284 -3.495 -5.941 1.00 95.94 82 THR A C 1
ATOM 637 O O . THR A 1 82 ? -5.612 -2.714 -6.826 1.00 95.94 82 THR A O 1
ATOM 640 N N . GLY A 1 83 ? -4.086 -3.452 -5.359 1.00 95.38 83 GLY A N 1
ATOM 641 C CA . GLY A 1 83 ? -3.057 -2.458 -5.659 1.00 95.38 83 GLY A CA 1
ATOM 642 C C . GLY A 1 83 ? -3.150 -1.180 -4.821 1.00 95.38 83 GLY A C 1
ATOM 643 O O . GLY A 1 83 ? -2.292 -0.310 -4.973 1.00 95.38 83 GLY A O 1
ATOM 644 N N . SER A 1 84 ? -4.144 -1.048 -3.935 1.00 97.50 84 SER A N 1
ATOM 645 C CA . SER A 1 84 ? -4.227 0.099 -3.021 1.00 97.50 84 SER A CA 1
ATOM 646 C C . SER A 1 84 ? -3.053 0.098 -2.041 1.00 97.50 84 SER A C 1
ATOM 648 O O . SER A 1 84 ? -2.713 -0.950 -1.485 1.00 97.50 84 SER A O 1
ATOM 650 N N . ALA A 1 85 ? -2.470 1.270 -1.787 1.00 97.50 85 ALA A N 1
ATOM 651 C CA . ALA A 1 85 ? -1.531 1.450 -0.684 1.00 97.50 85 ALA A CA 1
ATOM 652 C C . ALA A 1 85 ? -2.326 1.573 0.618 1.00 97.50 85 ALA A C 1
ATOM 654 O O . ALA A 1 85 ? -3.227 2.402 0.706 1.00 97.50 85 ALA A O 1
ATOM 655 N N . VAL A 1 86 ? -2.006 0.761 1.622 1.00 98.00 86 VAL A N 1
ATOM 656 C CA . VAL A 1 86 ? -2.747 0.692 2.890 1.00 98.00 86 VAL A CA 1
ATOM 657 C C . VAL A 1 86 ? -1.814 1.053 4.038 1.00 98.00 86 VAL A C 1
ATOM 659 O O . VAL A 1 86 ? -0.823 0.361 4.256 1.00 98.00 86 VAL A O 1
ATOM 662 N N . GLY A 1 87 ? -2.129 2.116 4.772 1.00 97.12 87 GLY A N 1
ATOM 663 C CA . GLY A 1 87 ? -1.389 2.593 5.936 1.00 97.12 87 GLY A CA 1
ATOM 664 C C . GLY A 1 87 ? -2.078 2.232 7.253 1.00 97.12 87 GLY A C 1
ATOM 665 O O . GLY A 1 87 ? -3.304 2.272 7.360 1.00 97.12 87 GLY A O 1
ATOM 666 N N . PHE A 1 88 ? -1.275 1.924 8.272 1.00 96.00 88 PHE A N 1
ATOM 667 C CA . PHE A 1 88 ? -1.730 1.629 9.633 1.00 96.00 88 PHE A CA 1
ATOM 668 C C . PHE A 1 88 ? -1.229 2.706 10.584 1.00 96.00 88 PHE A C 1
ATOM 670 O O . PHE A 1 88 ? -0.019 2.924 10.708 1.00 96.00 88 PHE A O 1
ATOM 677 N N . LYS A 1 89 ? -2.166 3.357 11.269 1.00 94.75 89 LYS A N 1
ATOM 678 C CA . LYS A 1 89 ? -1.926 4.469 12.184 1.00 94.75 89 LYS A CA 1
ATOM 679 C C . LYS A 1 89 ? -2.277 4.053 13.604 1.00 94.75 89 LYS A C 1
ATOM 681 O O . LYS A 1 89 ? -3.376 3.557 13.835 1.00 94.75 89 LYS A O 1
ATOM 686 N N . ARG A 1 90 ? -1.369 4.271 14.559 1.00 92.88 90 ARG A N 1
ATOM 687 C CA . ARG A 1 90 ? -1.720 4.191 15.985 1.00 92.88 90 ARG A CA 1
ATOM 688 C C . ARG A 1 90 ? -2.612 5.374 16.341 1.00 92.88 90 ARG A C 1
ATOM 690 O O . ARG A 1 90 ? -2.298 6.504 15.963 1.00 92.88 90 ARG A O 1
ATOM 697 N N . ILE A 1 91 ? -3.703 5.107 17.047 1.00 90.31 91 ILE A N 1
ATOM 698 C CA . ILE A 1 91 ? -4.649 6.105 17.556 1.00 90.31 91 ILE A CA 1
ATOM 699 C C . ILE A 1 91 ? -4.840 5.917 19.070 1.00 90.31 91 ILE A C 1
ATOM 701 O O . ILE A 1 91 ? -4.610 4.827 19.584 1.00 90.31 91 ILE A O 1
ATOM 705 N N . GLY A 1 92 ? -5.248 6.976 19.778 1.00 82.38 92 GLY A N 1
ATOM 706 C CA . GLY A 1 92 ? -5.423 6.981 21.239 1.00 82.38 92 GLY A CA 1
ATOM 707 C C . GLY A 1 92 ? -4.329 7.761 21.980 1.00 82.38 92 GLY A C 1
ATOM 708 O O . GLY A 1 92 ? -3.719 8.658 21.404 1.00 82.38 92 GLY A O 1
ATOM 709 N N . ASP A 1 93 ? -4.092 7.417 23.251 1.00 66.50 93 ASP A N 1
ATOM 710 C CA . ASP A 1 93 ? -3.156 8.119 24.157 1.00 66.50 93 ASP A CA 1
ATOM 711 C C . ASP A 1 93 ? -1.666 7.815 23.885 1.00 66.50 93 ASP A C 1
ATOM 713 O O . ASP A 1 93 ? -0.775 8.381 24.518 1.00 66.50 93 ASP A O 1
ATOM 717 N N . TYR A 1 94 ? -1.378 6.909 22.949 1.00 65.19 94 TYR A N 1
ATOM 718 C CA . TYR A 1 94 ? -0.024 6.595 22.489 1.00 65.19 94 TYR A CA 1
ATOM 719 C C . TYR A 1 94 ? 0.394 7.530 21.356 1.00 65.19 94 TYR A C 1
ATOM 721 O O . TYR A 1 94 ? -0.473 7.995 20.625 1.00 65.19 94 TYR A O 1
ATOM 729 N N . GLU A 1 95 ? 1.706 7.756 21.173 1.00 72.75 95 GLU A N 1
ATOM 730 C CA . GLU A 1 95 ? 2.257 8.587 20.086 1.00 72.75 95 GLU A CA 1
ATOM 731 C C . GLU A 1 95 ? 1.571 8.271 18.742 1.00 72.75 95 GLU A C 1
ATOM 733 O O . GLU A 1 95 ? 1.833 7.216 18.141 1.00 72.75 95 GLU A O 1
ATOM 738 N N . PRO A 1 96 ? 0.653 9.144 18.281 1.00 77.50 96 PRO A N 1
ATOM 739 C CA . PRO A 1 96 ? -0.181 8.836 17.139 1.00 77.50 96 PRO A CA 1
ATOM 740 C C . PRO A 1 96 ? 0.658 8.977 15.878 1.00 77.50 96 PRO A C 1
ATOM 742 O O . PRO A 1 96 ? 1.356 9.970 15.673 1.00 77.50 96 PRO A O 1
ATOM 745 N N . GLY A 1 97 ? 0.593 7.980 15.005 1.00 89.81 97 GLY A N 1
ATOM 746 C CA . GLY A 1 97 ? 1.424 7.985 13.811 1.00 89.81 97 GLY A CA 1
ATOM 747 C C . GLY A 1 97 ? 1.317 6.716 12.991 1.00 89.81 97 GLY A C 1
ATOM 748 O O . GLY A 1 97 ? 0.966 5.644 13.495 1.00 89.81 97 GLY A O 1
ATOM 749 N N . TYR A 1 98 ? 1.624 6.857 11.705 1.00 94.25 98 TYR A N 1
ATOM 750 C CA . TYR A 1 98 ? 1.741 5.724 10.802 1.00 94.25 98 TYR A CA 1
ATOM 751 C C . TYR A 1 98 ? 2.990 4.921 11.142 1.00 94.25 98 TYR A C 1
ATOM 753 O O . TYR A 1 98 ? 4.104 5.445 11.161 1.00 94.25 98 TYR A O 1
ATOM 761 N N . PHE A 1 99 ? 2.798 3.636 11.412 1.00 92.50 99 PHE A N 1
ATOM 762 C CA . PHE A 1 99 ? 3.878 2.734 11.813 1.00 92.50 99 PHE A CA 1
ATOM 763 C C . PHE A 1 99 ? 4.086 1.581 10.833 1.00 92.50 99 PHE A C 1
ATOM 765 O O . PHE A 1 99 ? 5.077 0.857 10.943 1.00 92.50 99 PHE A O 1
ATOM 772 N N . HIS A 1 100 ? 3.156 1.380 9.900 1.00 95.00 100 HIS A N 1
ATOM 773 C CA . HIS A 1 100 ? 3.243 0.321 8.912 1.00 95.00 100 HIS A CA 1
ATOM 774 C C . HIS A 1 100 ? 2.478 0.668 7.635 1.00 95.00 100 HIS A C 1
ATOM 776 O O . HIS A 1 100 ? 1.513 1.433 7.675 1.00 95.00 100 HIS A O 1
ATOM 782 N N . ALA A 1 101 ? 2.878 0.050 6.524 1.00 96.25 101 ALA A N 1
ATOM 783 C CA . ALA A 1 101 ? 2.132 0.067 5.275 1.00 96.25 101 ALA A CA 1
ATOM 784 C C . ALA A 1 101 ? 2.185 -1.288 4.557 1.00 96.25 101 ALA A C 1
ATOM 786 O O . ALA A 1 101 ? 3.116 -2.073 4.736 1.00 96.25 101 ALA A O 1
ATOM 787 N N . THR A 1 102 ? 1.165 -1.559 3.752 1.00 97.12 102 THR A N 1
ATOM 788 C CA . THR A 1 102 ? 0.975 -2.801 2.990 1.00 97.12 102 THR A CA 1
ATOM 789 C C . THR A 1 102 ? 0.318 -2.496 1.647 1.00 97.12 102 THR A C 1
ATOM 791 O O . THR A 1 102 ? -0.097 -1.361 1.401 1.00 97.12 102 THR A O 1
ATOM 794 N N . VAL A 1 103 ? 0.197 -3.506 0.788 1.00 97.19 103 VAL A N 1
ATOM 795 C CA . VAL A 1 103 ? -0.576 -3.411 -0.455 1.00 97.19 103 VAL A CA 1
ATOM 796 C C . VAL A 1 103 ? -1.805 -4.306 -0.357 1.00 97.19 103 VAL A C 1
ATOM 798 O O . VAL A 1 103 ? -1.697 -5.476 0.015 1.00 97.19 103 VAL A O 1
ATOM 801 N N . ALA A 1 104 ? -2.975 -3.774 -0.707 1.00 97.25 104 ALA A N 1
ATOM 802 C CA . ALA A 1 104 ? -4.199 -4.561 -0.801 1.00 97.25 104 ALA A CA 1
ATOM 803 C C . ALA A 1 104 ? -4.140 -5.517 -1.995 1.00 97.25 104 ALA A C 1
ATOM 805 O O . ALA A 1 104 ? -3.873 -5.094 -3.117 1.00 97.25 104 ALA A O 1
ATOM 806 N N . VAL A 1 105 ? -4.445 -6.796 -1.783 1.00 95.81 105 VAL A N 1
ATOM 807 C CA . VAL A 1 105 ? -4.489 -7.815 -2.851 1.00 95.81 105 VAL A CA 1
ATOM 808 C C . VAL A 1 105 ? -5.915 -8.157 -3.296 1.00 95.81 105 VAL A C 1
ATOM 810 O O . VAL A 1 105 ? -6.106 -9.023 -4.147 1.00 95.81 105 VAL A O 1
ATOM 813 N N . GLY A 1 106 ? -6.906 -7.425 -2.782 1.00 90.69 106 GLY A N 1
ATOM 814 C CA . GLY A 1 106 ? -8.325 -7.547 -3.115 1.00 90.69 106 GLY A CA 1
ATOM 815 C C . GLY A 1 106 ? -9.153 -8.098 -1.954 1.00 90.69 106 GLY A C 1
ATOM 816 O O . GLY A 1 106 ? -8.657 -8.855 -1.117 1.00 90.69 106 GLY A O 1
ATOM 817 N N . GLY A 1 107 ? -10.430 -7.712 -1.893 1.00 95.69 107 GLY A N 1
ATOM 818 C CA . GLY A 1 107 ? -11.278 -8.014 -0.737 1.00 95.69 107 GLY A CA 1
ATOM 819 C C . GLY A 1 107 ? -10.738 -7.319 0.513 1.00 95.69 107 GLY A C 1
ATOM 820 O O . GLY A 1 107 ? -10.390 -6.146 0.460 1.00 95.69 107 GLY A O 1
ATOM 821 N N . THR A 1 108 ? -10.624 -8.035 1.624 1.00 97.19 108 THR A N 1
ATOM 822 C CA . THR A 1 108 ? -10.071 -7.518 2.890 1.00 97.19 108 THR A CA 1
ATOM 823 C C . THR A 1 108 ? -8.609 -7.920 3.100 1.00 97.19 108 THR A C 1
ATOM 825 O O . THR A 1 108 ? -8.077 -7.792 4.201 1.00 97.19 108 THR A O 1
ATOM 828 N N . PHE A 1 109 ? -7.947 -8.427 2.055 1.00 97.44 109 PHE A N 1
ATOM 829 C CA . PHE A 1 109 ? -6.616 -9.010 2.161 1.00 97.44 109 PHE A CA 1
ATOM 830 C C . PHE A 1 109 ? -5.504 -8.026 1.797 1.00 97.44 109 PHE A C 1
ATOM 832 O O . PHE A 1 109 ? -5.594 -7.300 0.803 1.00 97.44 109 PHE A O 1
ATOM 839 N N . VAL A 1 110 ? -4.401 -8.087 2.542 1.00 97.25 110 VAL A N 1
ATOM 840 C CA . VAL A 1 110 ? -3.181 -7.305 2.294 1.00 97.25 110 VAL A CA 1
ATOM 841 C C . VAL A 1 110 ? -1.920 -8.174 2.288 1.00 97.25 110 VAL A C 1
ATOM 843 O O . VAL A 1 110 ? -1.902 -9.257 2.874 1.00 97.25 110 VAL A O 1
ATOM 846 N N . ARG A 1 111 ? -0.848 -7.677 1.658 1.00 95.94 111 ARG A N 1
ATOM 847 C CA . ARG A 1 111 ? 0.523 -8.217 1.733 1.00 95.94 111 ARG A CA 1
ATOM 848 C C . ARG A 1 111 ? 1.501 -7.148 2.217 1.00 95.94 111 ARG A C 1
ATOM 850 O O . ARG A 1 111 ? 1.418 -5.990 1.806 1.00 95.94 111 ARG A O 1
ATOM 857 N N . GLY A 1 112 ? 2.446 -7.539 3.069 1.00 92.75 112 GLY A N 1
ATOM 858 C CA . GLY A 1 112 ? 3.486 -6.659 3.606 1.00 92.75 112 GLY A CA 1
ATOM 859 C C . GLY A 1 112 ? 4.755 -7.433 3.939 1.00 92.75 112 GLY A C 1
ATOM 860 O O . GLY A 1 112 ? 4.693 -8.621 4.220 1.00 92.75 112 GLY A O 1
ATOM 861 N N . VAL A 1 113 ? 5.912 -6.772 3.906 1.00 85.44 113 VAL A N 1
ATOM 862 C CA . VAL A 1 113 ? 7.223 -7.432 4.102 1.00 85.44 113 VAL A CA 1
ATOM 863 C C . VAL A 1 113 ? 7.585 -7.743 5.548 1.00 85.44 113 VAL A C 1
ATOM 865 O O . VAL A 1 113 ? 8.449 -8.576 5.792 1.00 85.44 113 VAL A O 1
ATOM 868 N N . ASN A 1 114 ? 6.923 -7.114 6.521 1.00 80.56 114 ASN A N 1
ATOM 869 C CA . ASN A 1 114 ? 7.275 -7.270 7.931 1.00 80.56 114 ASN A CA 1
ATOM 870 C C . ASN A 1 114 ? 6.172 -8.004 8.685 1.00 80.56 114 ASN A C 1
ATOM 872 O O . ASN A 1 114 ? 5.090 -7.449 8.871 1.00 80.56 114 ASN A O 1
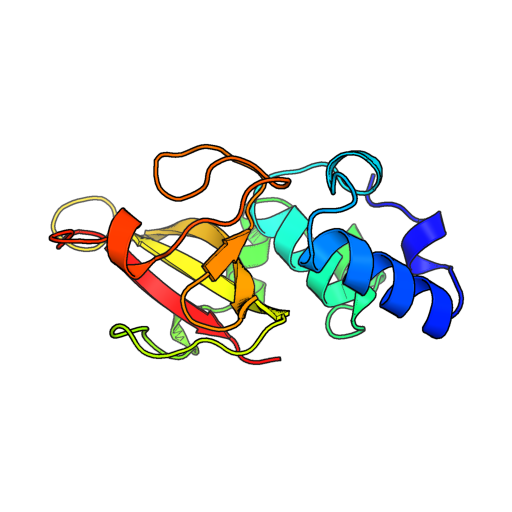ATOM 876 N N . ALA A 1 115 ? 6.485 -9.185 9.219 1.00 72.62 115 ALA A N 1
ATOM 877 C CA . ALA A 1 115 ? 5.610 -9.861 10.165 1.00 72.62 115 ALA A CA 1
ATOM 878 C C . ALA A 1 115 ? 5.552 -9.068 11.484 1.00 72.62 115 ALA A C 1
ATOM 880 O O . ALA A 1 115 ? 6.479 -9.096 12.290 1.00 72.62 115 ALA A O 1
ATOM 881 N N . ASN A 1 116 ? 4.475 -8.313 11.685 1.00 77.56 116 ASN A N 1
ATOM 882 C CA . ASN A 1 116 ? 4.312 -7.379 12.808 1.00 77.56 116 ASN A CA 1
ATOM 883 C C . ASN A 1 116 ? 3.018 -7.619 13.597 1.00 77.56 116 ASN A C 1
ATOM 885 O O . ASN A 1 116 ? 2.496 -6.712 14.241 1.00 77.56 116 ASN A O 1
ATOM 889 N N . GLY A 1 117 ? 2.461 -8.826 13.487 1.00 80.50 117 GLY A N 1
ATOM 890 C CA . GLY A 1 117 ? 1.152 -9.149 14.041 1.00 80.50 117 GLY A CA 1
ATOM 891 C C . GLY A 1 117 ? -0.017 -8.610 13.213 1.00 80.50 117 GLY A C 1
ATOM 892 O O . GLY A 1 117 ? -1.151 -8.945 13.523 1.00 80.50 117 GLY A O 1
ATOM 893 N N . ILE A 1 118 ? 0.209 -7.849 12.141 1.00 85.25 118 ILE A N 1
ATOM 894 C CA . ILE A 1 118 ? -0.833 -7.520 11.155 1.00 85.25 118 ILE A CA 1
ATOM 895 C C . ILE A 1 118 ? -0.606 -8.331 9.888 1.00 85.25 118 ILE A C 1
ATOM 897 O O . ILE A 1 118 ? -1.531 -8.972 9.413 1.00 85.25 118 ILE A O 1
ATOM 901 N N . THR A 1 119 ? 0.621 -8.363 9.371 1.00 88.50 119 THR A N 1
ATOM 902 C CA . THR A 1 119 ? 0.968 -9.213 8.221 1.00 88.50 119 THR A CA 1
ATOM 903 C C . THR A 1 119 ? 1.861 -10.385 8.618 1.00 88.50 119 THR A C 1
ATOM 905 O O . THR A 1 119 ? 2.362 -10.437 9.744 1.00 88.50 119 THR A O 1
ATOM 908 N N . TYR A 1 120 ? 2.039 -11.331 7.694 1.00 86.06 120 TYR A N 1
ATOM 909 C CA . TYR A 1 120 ? 2.813 -12.565 7.879 1.00 86.06 120 TYR A CA 1
ATOM 910 C C . TYR A 1 120 ? 4.153 -12.561 7.115 1.00 86.06 120 TYR A C 1
ATOM 912 O O . TYR A 1 120 ? 4.871 -13.556 7.129 1.00 86.06 120 TYR A O 1
ATOM 920 N N . GLY A 1 121 ? 4.512 -11.449 6.465 1.00 87.75 121 GLY A N 1
ATOM 921 C CA . GLY A 1 121 ? 5.534 -11.418 5.413 1.00 87.75 121 GLY A CA 1
ATOM 922 C C . GLY A 1 121 ? 4.903 -11.478 4.017 1.00 87.75 121 GLY A C 1
ATOM 923 O O . GLY A 1 121 ? 3.691 -11.640 3.884 1.00 87.75 121 GLY A O 1
ATOM 924 N N . TRP A 1 122 ? 5.707 -11.296 2.963 1.00 92.38 122 TRP A N 1
ATOM 925 C CA . TRP A 1 122 ? 5.159 -11.018 1.630 1.00 92.38 122 TRP A CA 1
ATOM 926 C C . TRP A 1 122 ? 4.359 -12.180 1.027 1.00 92.38 122 TRP A C 1
ATOM 928 O O . TRP A 1 122 ? 3.319 -11.948 0.410 1.00 92.38 122 TRP A O 1
ATOM 938 N N . LEU A 1 123 ? 4.825 -13.422 1.206 1.00 91.75 123 LEU A N 1
ATOM 939 C CA . LEU A 1 123 ? 4.271 -14.619 0.554 1.00 91.75 123 LEU A CA 1
ATOM 940 C C . LEU A 1 123 ? 2.882 -15.022 1.054 1.00 91.75 123 LEU A C 1
ATOM 942 O O . LEU A 1 123 ? 2.096 -15.585 0.289 1.00 91.75 123 LEU A O 1
ATOM 946 N N . ASP A 1 124 ? 2.509 -14.614 2.263 1.00 92.25 124 ASP A N 1
ATOM 947 C CA . ASP A 1 124 ? 1.206 -14.902 2.853 1.00 92.25 124 ASP A CA 1
ATOM 948 C C . ASP A 1 124 ? 0.357 -13.632 2.944 1.00 92.25 124 ASP A C 1
ATOM 950 O O . ASP A 1 124 ? 0.795 -12.584 3.419 1.00 92.25 124 ASP A O 1
ATOM 954 N N . LYS A 1 125 ? -0.888 -13.717 2.470 1.00 94.81 125 LYS A N 1
ATOM 955 C CA . LYS A 1 125 ? -1.840 -12.611 2.596 1.00 94.81 125 LYS A CA 1
ATOM 956 C C . LYS A 1 125 ? -2.467 -12.626 3.989 1.00 94.81 125 LYS A C 1
ATOM 958 O O . LYS A 1 125 ? -2.779 -13.691 4.515 1.00 94.81 125 LYS A O 1
ATOM 963 N N . ALA A 1 126 ? -2.704 -11.451 4.553 1.00 95.94 126 ALA A N 1
ATOM 964 C CA . ALA A 1 126 ? -3.387 -11.291 5.831 1.00 95.94 126 ALA A CA 1
ATOM 965 C C . ALA A 1 126 ? -4.792 -10.721 5.625 1.00 95.94 126 ALA A C 1
ATOM 967 O O . ALA A 1 126 ? -4.950 -9.766 4.866 1.00 95.94 126 ALA A O 1
ATOM 968 N N . ASP A 1 127 ? -5.800 -11.293 6.289 1.00 96.62 127 ASP A N 1
ATOM 969 C CA . ASP A 1 127 ? -7.166 -10.757 6.298 1.00 96.62 127 ASP A CA 1
ATOM 970 C C . ASP A 1 127 ? -7.302 -9.677 7.372 1.00 96.62 127 ASP A C 1
ATOM 972 O O . ASP A 1 127 ? -7.255 -9.964 8.568 1.00 96.62 127 ASP A O 1
ATOM 976 N N . LEU A 1 128 ? -7.502 -8.426 6.966 1.00 96.25 128 LEU A N 1
ATOM 977 C CA . LEU A 1 128 ? -7.621 -7.317 7.906 1.00 96.25 128 LEU A CA 1
ATOM 978 C C . LEU A 1 128 ? -8.784 -7.488 8.889 1.00 96.25 128 LEU A C 1
ATOM 980 O O . LEU A 1 128 ? -8.677 -7.021 10.022 1.00 96.25 128 LEU A O 1
ATOM 984 N N . THR A 1 129 ? -9.870 -8.163 8.497 1.00 95.69 129 THR A N 1
ATOM 985 C CA . THR A 1 129 ? -11.026 -8.366 9.388 1.00 95.69 129 THR A CA 1
ATOM 986 C C . THR A 1 129 ? -10.683 -9.281 10.555 1.00 95.69 129 THR A C 1
ATOM 988 O O . THR A 1 129 ? -11.091 -9.012 11.682 1.00 95.69 129 THR A O 1
ATOM 991 N N . GLU A 1 130 ? -9.867 -10.306 10.311 1.00 94.44 130 GLU A N 1
ATOM 992 C CA . GLU A 1 130 ? -9.347 -11.199 11.342 1.00 94.44 130 GLU A CA 1
ATOM 993 C C . GLU A 1 130 ? -8.275 -10.494 12.180 1.00 94.44 130 GLU A C 1
ATOM 995 O O . GLU A 1 130 ? -8.326 -10.497 13.410 1.00 94.44 130 GLU A O 1
ATOM 1000 N N . ARG A 1 131 ? -7.299 -9.859 11.519 1.00 93.19 131 ARG A N 1
ATOM 1001 C CA . ARG A 1 131 ? -6.112 -9.301 12.187 1.00 93.19 131 ARG A CA 1
ATOM 1002 C C . ARG A 1 131 ? -6.411 -8.085 13.052 1.00 93.19 131 ARG A C 1
ATOM 1004 O O . ARG A 1 131 ? -5.668 -7.819 13.994 1.00 93.19 131 ARG A O 1
ATOM 1011 N N . LEU A 1 132 ? -7.468 -7.344 12.730 1.00 92.00 132 LEU A N 1
ATOM 1012 C CA . LEU A 1 132 ? -7.884 -6.146 13.460 1.00 92.00 132 LEU A CA 1
ATOM 1013 C C . LEU A 1 132 ? -9.170 -6.363 14.261 1.00 92.00 132 LEU A C 1
ATOM 1015 O O . LEU A 1 132 ? -9.704 -5.402 14.818 1.00 92.00 132 LEU A O 1
ATOM 1019 N N . ALA A 1 133 ? -9.653 -7.605 14.366 1.00 88.06 133 ALA A N 1
ATOM 1020 C CA . ALA A 1 133 ? -10.829 -7.939 15.158 1.00 88.06 133 ALA A CA 1
ATOM 1021 C C . ALA A 1 133 ? -10.673 -7.439 16.605 1.00 88.06 133 ALA A C 1
ATOM 1023 O O . ALA A 1 133 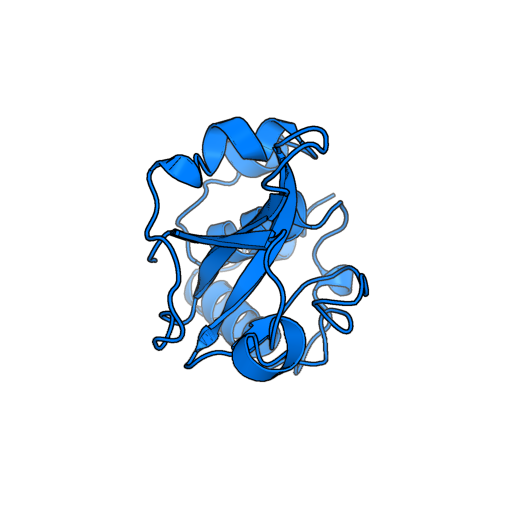? -9.796 -7.875 17.349 1.00 88.06 133 ALA A O 1
ATOM 1024 N N . GLY A 1 134 ? -11.529 -6.497 17.004 1.00 81.31 134 GLY A N 1
ATOM 1025 C CA . GLY A 1 134 ? -11.522 -5.921 18.351 1.00 81.31 134 GLY A CA 1
ATOM 1026 C C . GLY A 1 134 ? -10.413 -4.899 18.627 1.00 81.31 134 GLY A C 1
ATOM 1027 O O . GLY A 1 134 ? -10.376 -4.363 19.734 1.00 81.31 134 GLY A O 1
ATOM 1028 N N . SER A 1 135 ? -9.554 -4.583 17.652 1.00 85.75 135 SER A N 1
ATOM 1029 C CA . SER A 1 135 ? -8.569 -3.509 17.794 1.00 85.75 135 SER A CA 1
ATOM 1030 C C . SER A 1 135 ? -9.268 -2.151 17.855 1.00 85.75 135 SER A C 1
ATOM 1032 O O . SER A 1 135 ? -10.125 -1.843 17.027 1.00 85.75 135 SER A O 1
ATOM 1034 N N . ARG A 1 136 ? -8.909 -1.337 18.851 1.00 85.62 136 ARG A N 1
ATOM 1035 C CA . ARG A 1 136 ? -9.410 0.041 19.017 1.00 85.62 136 ARG A CA 1
ATOM 1036 C C . ARG A 1 136 ? -8.321 1.100 18.876 1.00 85.62 136 ARG A C 1
ATOM 1038 O O . ARG A 1 136 ? -8.639 2.279 18.774 1.00 85.62 136 ARG A O 1
ATOM 1045 N N . ASP A 1 137 ? -7.070 0.658 18.793 1.00 90.62 137 ASP A N 1
ATOM 1046 C CA . ASP A 1 137 ? -5.887 1.520 18.845 1.00 90.62 137 ASP A CA 1
ATOM 1047 C C . ASP A 1 137 ? -5.199 1.637 17.475 1.00 90.62 137 ASP A C 1
ATOM 1049 O O . ASP A 1 137 ? -4.140 2.252 17.347 1.00 90.62 137 ASP A O 1
ATOM 1053 N N . ILE A 1 138 ? -5.785 1.030 16.435 1.00 93.44 138 ILE A N 1
ATOM 1054 C CA . ILE A 1 138 ? -5.269 1.052 15.066 1.00 93.44 138 ILE A CA 1
ATOM 1055 C C . ILE A 1 138 ? -6.354 1.566 14.123 1.00 93.44 138 ILE A C 1
ATOM 1057 O O . ILE A 1 138 ? -7.409 0.955 13.973 1.00 93.44 138 ILE A O 1
ATOM 1061 N N . GLU A 1 139 ? -6.059 2.669 13.443 1.00 95.12 139 GLU A N 1
ATOM 1062 C CA . GLU A 1 139 ? -6.810 3.134 12.284 1.00 95.12 139 GLU A CA 1
ATOM 1063 C C . GLU A 1 139 ? -6.127 2.649 11.004 1.00 95.12 139 GLU A C 1
ATOM 1065 O O . GLU A 1 139 ? -4.904 2.727 10.865 1.00 95.12 139 GLU A O 1
ATOM 1070 N N . VAL A 1 140 ? -6.927 2.164 10.056 1.00 97.00 140 VAL A N 1
ATOM 1071 C CA . VAL A 1 140 ? -6.460 1.779 8.724 1.00 97.00 140 VAL A CA 1
ATOM 1072 C C . VAL A 1 140 ? -6.977 2.779 7.710 1.00 97.00 140 VAL A C 1
ATOM 1074 O O . VAL A 1 140 ? -8.166 3.110 7.703 1.00 97.00 140 VAL A O 1
ATOM 1077 N N . ARG A 1 141 ? -6.086 3.232 6.832 1.00 97.94 141 ARG A N 1
ATOM 1078 C CA . ARG A 1 141 ? -6.437 4.059 5.679 1.00 97.94 141 ARG A CA 1
ATOM 1079 C C . ARG A 1 141 ? -5.844 3.495 4.409 1.00 97.94 141 ARG A C 1
ATOM 1081 O O . ARG A 1 141 ? -4.770 2.903 4.449 1.00 97.94 141 ARG A O 1
ATOM 1088 N N . TYR A 1 142 ? -6.518 3.697 3.287 1.00 97.88 142 TYR A N 1
ATOM 1089 C CA . TYR A 1 142 ? -6.008 3.274 1.992 1.00 97.88 142 TYR A CA 1
ATOM 1090 C C . TYR A 1 142 ? -6.158 4.345 0.914 1.00 97.88 142 TYR A C 1
ATOM 1092 O O . TYR A 1 142 ? -7.087 5.155 0.922 1.00 97.88 142 TYR A O 1
ATOM 1100 N N . LEU A 1 143 ? -5.217 4.313 -0.024 1.00 96.81 143 LEU A N 1
ATOM 1101 C CA . LEU A 1 143 ? -5.198 5.110 -1.242 1.00 96.81 143 LEU A CA 1
ATOM 1102 C C . LEU A 1 143 ? -5.570 4.189 -2.394 1.00 96.81 143 LEU A C 1
ATOM 1104 O O . LEU A 1 143 ? -4.907 3.168 -2.602 1.00 96.81 143 LEU A O 1
ATOM 1108 N N . THR A 1 144 ? -6.632 4.526 -3.117 1.00 90.00 144 THR A N 1
ATOM 1109 C CA . THR A 1 144 ? -7.054 3.750 -4.283 1.00 90.00 144 THR A CA 1
ATOM 1110 C C . THR A 1 144 ? -5.994 3.802 -5.391 1.00 90.00 144 THR A C 1
ATOM 1112 O O . THR A 1 144 ? -5.244 4.781 -5.453 1.00 90.00 144 THR A O 1
ATOM 1115 N N . PRO A 1 145 ? -5.902 2.767 -6.246 1.00 82.25 145 PRO A N 1
ATOM 1116 C CA . PRO A 1 145 ? -5.071 2.800 -7.443 1.00 82.25 145 PRO A CA 1
ATOM 1117 C C . PRO A 1 145 ? -5.456 3.930 -8.395 1.00 82.25 145 PRO A C 1
ATOM 1119 O O . PRO A 1 145 ? -6.659 4.276 -8.445 1.00 82.25 145 PRO A O 1
#

Nearest PDB structures (foldseek):
  7pzt-assembly2_B  TM=8.963E-01  e=2.869E-11  Alcaligenes faecalis
  4qxk-assembly1_A  TM=3.619E-01  e=4.801E-01  Homo sapiens
  6rp8-assembly1_c  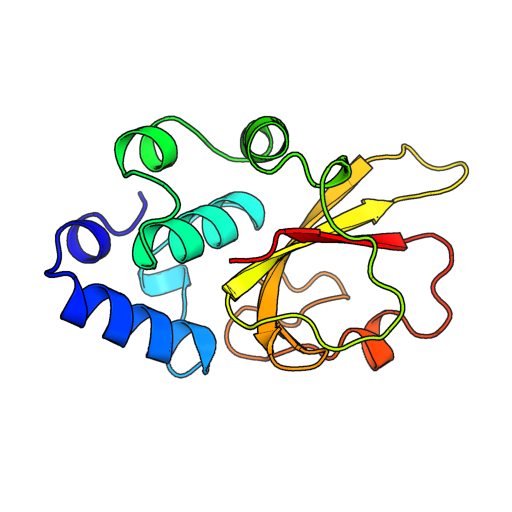TM=4.395E-01  e=2.106E+00  Homo sapiens
  5tru-assembly2_c  TM=4.078E-01  e=4.037E+00  Homo sapiens

Radius of gyration: 14.41 Å; Cα contacts (8 Å, |Δi|>4): 281; chains: 1; bounding box: 34×29×45 Å

Sequence (145 aa):
MFGAAALEAARDDRLRMLGYLMNGSERVEDYATGVCYDIVAFILALDGRIDRKTLEGTGGQDWLKYFDFDSGTKWSGEAIPTGSAVGFKRIGDYEPGYFHATVAVGGTFVRGVNANGITYGWLDKADLTERLAGSRDIEVRYLTP